Protein AF-A0A3D5K375-F1 (afdb_monomer_lite)

Foldseek 3Di:
DVVVVLLVVLQVLLVQLLVLLVVLVVPLVLQLVLCVVLVHPPSNVCSVVVSVLSNVLSVCSNVPVVVSVVSSVVLVVVLVVSVVVCVVVVHPPDRSSRD

pLDDT: mean 86.26, std 6.53, range [55.34, 94.56]

Structure (mmCIF, N/CA/C/O backbone):
data_AF-A0A3D5K375-F1
#
_entry.id   AF-A0A3D5K375-F1
#
loop_
_atom_site.group_PDB
_atom_site.id
_atom_site.type_symbol
_atom_site.label_atom_id
_atom_site.label_alt_id
_atom_site.label_comp_id
_atom_site.label_asym_id
_atom_site.label_entity_id
_atom_site.label_seq_id
_atom_site.pdbx_PDB_ins_code
_atom_site.Cartn_x
_atom_site.Cartn_y
_atom_site.Cartn_z
_atom_site.occupancy
_atom_site.B_iso_or_equiv
_atom_site.auth_seq_id
_atom_site.auth_comp_id
_atom_site.auth_asym_id
_atom_site.auth_atom_id
_atom_site.pdbx_PDB_model_num
ATOM 1 N N . MET A 1 1 ? 19.609 11.607 -15.095 1.00 55.34 1 MET A N 1
ATOM 2 C CA . MET A 1 1 ? 19.073 12.077 -13.798 1.00 55.34 1 MET A CA 1
ATOM 3 C C . MET A 1 1 ? 17.716 11.457 -13.415 1.00 55.34 1 MET A C 1
ATOM 5 O O . MET A 1 1 ? 17.635 10.983 -12.291 1.00 55.34 1 MET A O 1
ATOM 9 N N . PRO A 1 2 ? 16.669 11.393 -14.274 1.00 67.94 2 PRO A N 1
ATOM 10 C CA . PRO A 1 2 ? 15.335 10.948 -13.830 1.00 67.94 2 PRO A CA 1
ATOM 11 C C . PRO A 1 2 ? 15.218 9.432 -13.608 1.00 67.94 2 PRO A C 1
ATOM 13 O O . PRO A 1 2 ? 14.490 9.002 -12.724 1.00 67.94 2 PRO A O 1
ATOM 16 N N . VAL A 1 3 ? 15.968 8.618 -14.360 1.00 75.69 3 VAL A N 1
ATOM 17 C CA . VAL A 1 3 ? 15.861 7.150 -14.287 1.00 75.69 3 VAL A CA 1
ATOM 18 C C . VAL A 1 3 ? 16.321 6.615 -12.930 1.00 75.69 3 VAL A C 1
ATOM 20 O O . VAL A 1 3 ? 15.608 5.832 -12.323 1.00 75.69 3 VAL A O 1
ATOM 23 N N . PHE A 1 4 ? 17.456 7.090 -12.406 1.00 81.06 4 PHE A N 1
ATOM 24 C CA . PHE A 1 4 ? 17.946 6.661 -11.091 1.00 81.06 4 PHE A CA 1
ATOM 25 C C . PHE A 1 4 ? 16.955 6.974 -9.969 1.00 81.06 4 PHE A C 1
ATOM 27 O O . PHE A 1 4 ? 16.721 6.116 -9.127 1.00 81.06 4 PHE A O 1
ATOM 34 N N . LEU A 1 5 ? 16.355 8.169 -9.985 1.00 84.69 5 LEU A N 1
ATOM 35 C CA . LEU A 1 5 ? 15.398 8.600 -8.966 1.00 84.69 5 LEU A CA 1
ATOM 36 C C . LEU A 1 5 ? 14.101 7.781 -9.032 1.00 84.69 5 LEU A C 1
ATOM 38 O O . LEU A 1 5 ? 13.604 7.331 -8.007 1.00 84.69 5 LEU A O 1
ATOM 42 N N . VAL A 1 6 ? 13.591 7.509 -10.237 1.00 83.75 6 VAL A N 1
ATOM 43 C CA . VAL A 1 6 ? 12.410 6.649 -10.418 1.00 83.75 6 VAL A CA 1
ATOM 44 C C . VAL A 1 6 ? 12.685 5.229 -9.925 1.00 83.75 6 VAL A C 1
ATOM 46 O O . VAL A 1 6 ? 11.867 4.666 -9.197 1.00 83.75 6 VAL A O 1
ATOM 49 N N . THR A 1 7 ? 13.837 4.655 -10.272 1.00 86.25 7 THR A N 1
ATOM 50 C CA . THR A 1 7 ? 14.190 3.293 -9.864 1.00 86.25 7 THR A CA 1
ATOM 51 C C . THR A 1 7 ? 14.348 3.196 -8.349 1.00 86.25 7 THR A C 1
ATOM 53 O O . THR A 1 7 ? 13.754 2.312 -7.736 1.00 86.25 7 THR A O 1
ATOM 56 N N . THR A 1 8 ? 15.075 4.120 -7.712 1.00 89.00 8 THR A N 1
ATOM 57 C CA . THR A 1 8 ? 15.268 4.094 -6.252 1.00 89.00 8 THR A CA 1
ATOM 58 C C . THR A 1 8 ? 13.959 4.281 -5.492 1.00 89.00 8 THR A C 1
ATOM 60 O O . THR A 1 8 ? 13.694 3.520 -4.562 1.00 89.00 8 THR A O 1
ATOM 63 N N . THR A 1 9 ? 13.104 5.226 -5.898 1.00 89.81 9 THR A N 1
ATOM 64 C CA . THR A 1 9 ? 11.787 5.413 -5.268 1.00 89.81 9 THR A CA 1
ATOM 65 C C . THR A 1 9 ? 10.890 4.190 -5.454 1.00 89.81 9 THR A C 1
ATOM 67 O O . THR A 1 9 ? 10.202 3.804 -4.512 1.00 89.81 9 THR A O 1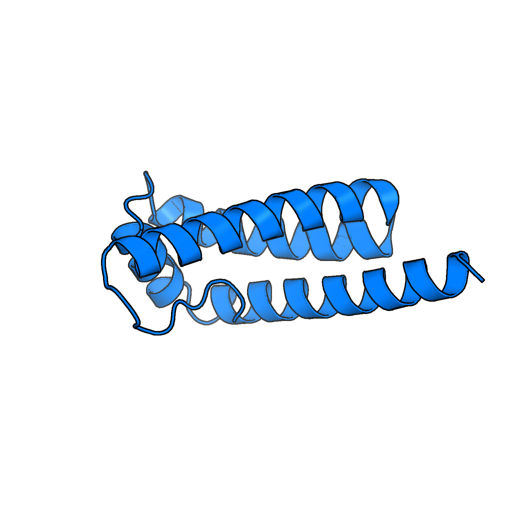
ATOM 70 N N . SER A 1 10 ? 10.928 3.542 -6.621 1.00 88.81 10 SER A N 1
ATOM 71 C CA . SER A 1 10 ? 10.125 2.339 -6.888 1.00 88.81 10 SER A CA 1
ATOM 72 C C . SER A 1 10 ? 10.542 1.169 -6.001 1.00 88.81 10 SER A C 1
ATOM 74 O O . SER A 1 10 ? 9.687 0.540 -5.384 1.00 88.81 10 SER A O 1
ATOM 76 N N . TRP A 1 11 ? 11.849 0.927 -5.860 1.00 90.69 11 TRP A N 1
ATOM 77 C CA . TRP A 1 11 ? 12.374 -0.097 -4.950 1.00 90.69 11 TRP A CA 1
ATOM 78 C C . TRP A 1 11 ? 12.033 0.191 -3.488 1.00 90.69 11 TRP A C 1
ATOM 80 O O . TRP A 1 11 ? 11.653 -0.721 -2.754 1.00 90.69 11 TRP A O 1
ATOM 90 N N . LEU A 1 12 ? 12.125 1.456 -3.069 1.00 92.88 12 LEU A N 1
ATOM 91 C CA . LEU A 1 12 ? 11.779 1.859 -1.709 1.00 92.88 12 LEU A CA 1
ATOM 92 C C . LEU A 1 12 ? 10.288 1.636 -1.426 1.00 92.88 12 LEU A C 1
ATOM 94 O O . LEU A 1 12 ? 9.949 0.988 -0.438 1.00 92.88 12 LEU A O 1
ATOM 98 N N . LEU A 1 13 ? 9.402 2.101 -2.313 1.00 91.19 13 LEU A N 1
ATOM 99 C CA . LEU A 1 13 ? 7.958 1.879 -2.194 1.00 91.19 13 LEU A CA 1
ATOM 100 C C . LEU A 1 13 ? 7.607 0.390 -2.222 1.00 91.19 13 LEU A C 1
ATOM 102 O O . LEU A 1 13 ? 6.802 -0.054 -1.406 1.00 91.19 13 LEU A O 1
ATOM 106 N N . ALA A 1 14 ? 8.232 -0.392 -3.106 1.00 91.44 14 ALA A N 1
ATOM 107 C CA . ALA A 1 14 ? 8.038 -1.837 -3.154 1.00 91.44 14 ALA A CA 1
ATOM 108 C C . ALA A 1 14 ? 8.417 -2.493 -1.817 1.00 91.44 14 ALA A C 1
ATOM 110 O O . ALA A 1 14 ? 7.665 -3.322 -1.309 1.00 91.44 14 ALA A O 1
ATOM 111 N N . GLY A 1 15 ? 9.525 -2.068 -1.199 1.00 91.06 15 GLY A N 1
ATOM 112 C CA . GLY A 1 15 ? 9.923 -2.508 0.138 1.00 91.06 15 GLY A CA 1
ATOM 113 C C . GLY A 1 15 ? 8.883 -2.177 1.214 1.00 91.06 15 GLY A C 1
ATOM 114 O O . GLY A 1 15 ? 8.525 -3.054 1.999 1.00 91.06 15 GLY A O 1
ATOM 115 N N . VAL A 1 16 ? 8.347 -0.951 1.218 1.00 92.50 16 VAL A N 1
ATOM 116 C CA . VAL A 1 16 ? 7.288 -0.539 2.160 1.00 92.50 16 VAL A CA 1
ATOM 117 C C . VAL A 1 16 ? 6.025 -1.383 1.977 1.00 92.50 16 VAL A C 1
ATOM 119 O O . VAL A 1 16 ? 5.510 -1.920 2.956 1.00 92.50 16 VAL A O 1
ATOM 122 N N . PHE A 1 17 ? 5.540 -1.556 0.743 1.00 91.62 17 PHE A N 1
ATOM 123 C CA . PHE A 1 17 ? 4.346 -2.364 0.475 1.00 91.62 17 PHE A CA 1
ATOM 124 C C . PHE A 1 17 ? 4.550 -3.846 0.805 1.00 91.62 17 PHE A C 1
ATOM 126 O O . PHE A 1 17 ? 3.635 -4.480 1.325 1.00 91.62 17 PHE A O 1
ATOM 133 N N . MET A 1 18 ? 5.745 -4.398 0.575 1.00 90.00 18 MET A N 1
ATOM 134 C CA . MET A 1 18 ? 6.073 -5.768 0.985 1.00 90.00 18 MET A CA 1
ATOM 135 C C . MET A 1 18 ? 6.093 -5.927 2.504 1.00 90.00 18 MET A C 1
ATOM 137 O O . MET A 1 18 ? 5.565 -6.913 3.020 1.00 90.00 18 MET A O 1
ATOM 141 N N . ALA A 1 19 ? 6.677 -4.969 3.228 1.00 89.19 19 ALA A N 1
ATOM 142 C CA . ALA A 1 19 ? 6.670 -4.975 4.687 1.00 89.19 19 ALA A CA 1
ATOM 143 C C . ALA A 1 19 ? 5.234 -4.888 5.225 1.00 89.19 19 ALA A C 1
ATOM 145 O O . ALA A 1 19 ? 4.847 -5.718 6.046 1.00 89.19 19 ALA A O 1
ATOM 146 N N . ALA A 1 20 ? 4.431 -3.964 4.691 1.00 88.75 20 ALA A N 1
ATOM 147 C CA . ALA A 1 20 ? 3.024 -3.793 5.039 1.00 88.75 20 ALA A CA 1
ATOM 148 C C . ALA A 1 20 ? 2.193 -5.061 4.764 1.00 88.75 20 ALA A C 1
ATOM 150 O O . ALA A 1 20 ? 1.422 -5.491 5.622 1.00 88.75 20 ALA A O 1
ATOM 151 N N . ALA A 1 21 ? 2.397 -5.712 3.613 1.00 87.94 21 ALA A N 1
ATOM 152 C CA . ALA A 1 21 ? 1.724 -6.966 3.291 1.00 87.94 21 ALA A CA 1
ATOM 153 C C . ALA A 1 21 ? 2.129 -8.076 4.274 1.00 87.94 21 ALA A C 1
ATOM 155 O O . ALA A 1 21 ? 1.281 -8.821 4.769 1.00 87.94 21 ALA A O 1
ATOM 156 N N . ALA A 1 22 ? 3.421 -8.173 4.601 1.00 88.06 22 ALA A N 1
ATOM 157 C CA . ALA A 1 22 ? 3.935 -9.181 5.519 1.00 88.06 22 ALA A CA 1
ATOM 158 C C . ALA A 1 22 ? 3.412 -9.001 6.953 1.00 88.06 22 ALA A C 1
ATOM 160 O O . ALA A 1 22 ? 3.093 -9.999 7.602 1.00 88.06 22 ALA A O 1
ATOM 161 N N . THR A 1 23 ? 3.305 -7.771 7.468 1.00 86.88 23 THR A N 1
ATOM 162 C CA . THR A 1 23 ? 2.736 -7.544 8.809 1.00 86.88 23 THR A CA 1
ATOM 163 C C . THR A 1 23 ? 1.250 -7.883 8.846 1.00 86.88 23 THR A C 1
ATOM 165 O O . THR A 1 23 ? 0.823 -8.615 9.739 1.00 86.88 23 THR A O 1
ATOM 168 N N . LYS A 1 24 ? 0.474 -7.486 7.829 1.00 82.44 24 LYS A N 1
ATOM 169 C CA . LYS A 1 24 ? -0.963 -7.803 7.756 1.00 82.44 24 LYS A CA 1
ATOM 170 C C . LYS A 1 24 ? -1.250 -9.293 7.554 1.00 82.44 24 LYS A C 1
ATOM 172 O O . LYS A 1 24 ? -2.272 -9.787 8.027 1.00 82.44 24 LYS A O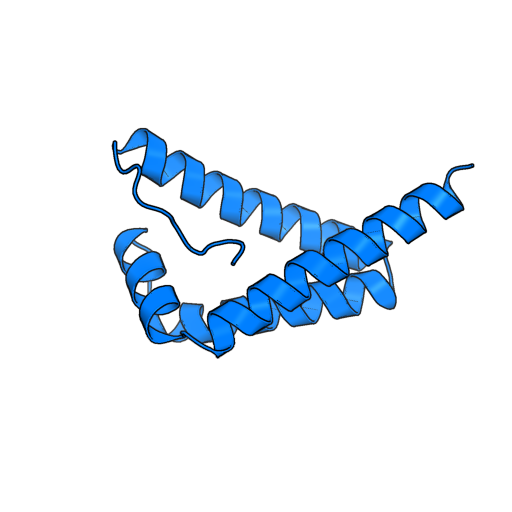 1
ATOM 177 N N . LEU A 1 25 ? -0.353 -10.027 6.889 1.00 83.75 25 LEU A N 1
ATOM 178 C CA . LEU A 1 25 ? -0.429 -11.490 6.791 1.00 83.75 25 LEU A CA 1
ATOM 179 C C . LEU A 1 25 ? -0.100 -12.186 8.119 1.00 83.75 25 LEU A C 1
ATOM 181 O O . LEU A 1 25 ? -0.665 -13.243 8.395 1.00 83.75 25 LEU A O 1
ATOM 185 N N . ARG A 1 26 ? 0.786 -11.606 8.940 1.00 85.81 26 ARG A N 1
ATOM 186 C CA . ARG A 1 26 ? 1.107 -12.122 10.282 1.00 85.81 26 ARG A CA 1
ATOM 187 C C . ARG A 1 26 ? 0.004 -11.828 11.296 1.00 85.81 26 ARG A C 1
ATOM 189 O O . ARG A 1 26 ? -0.280 -12.694 12.118 1.00 85.81 26 ARG A O 1
ATOM 196 N N . ASP A 1 27 ? -0.637 -10.660 11.212 1.00 83.62 27 ASP A N 1
ATOM 197 C CA . ASP A 1 27 ? -1.779 -10.293 12.057 1.00 83.62 27 ASP A CA 1
ATOM 198 C C . ASP A 1 27 ? -3.047 -9.930 11.248 1.00 83.62 27 ASP A C 1
ATOM 200 O O . ASP A 1 27 ? -3.474 -8.767 11.157 1.00 83.62 27 ASP A O 1
ATOM 204 N N . PRO A 1 28 ? -3.720 -10.942 10.668 1.00 81.06 28 PRO A N 1
ATOM 205 C CA . PRO A 1 28 ? -4.970 -10.734 9.946 1.00 81.06 28 PRO A CA 1
ATOM 206 C C . PRO A 1 28 ? -6.130 -10.353 10.881 1.00 81.06 28 PRO A C 1
ATOM 208 O O . PRO A 1 28 ? -7.115 -9.761 10.429 1.00 81.06 28 PRO A O 1
ATOM 211 N N . LEU A 1 29 ? -6.045 -10.683 12.178 1.00 81.38 29 LEU A N 1
ATOM 212 C CA . LEU A 1 29 ? -7.071 -10.338 13.164 1.00 81.38 29 LEU A CA 1
ATOM 213 C C . LEU A 1 29 ? -7.005 -8.857 13.537 1.00 81.38 29 LEU A C 1
ATOM 215 O O . LEU A 1 29 ? -8.054 -8.208 13.541 1.00 81.38 29 LEU A O 1
ATOM 219 N N . GLY A 1 30 ? -5.808 -8.321 13.786 1.00 82.19 30 GLY A N 1
ATOM 220 C CA . GLY A 1 30 ? -5.573 -6.890 13.972 1.00 82.19 30 GLY A CA 1
ATOM 221 C C . GLY A 1 30 ? -6.032 -6.103 12.754 1.00 82.19 30 GLY A C 1
ATOM 222 O O . GLY A 1 30 ? -6.901 -5.245 12.879 1.00 82.19 30 GLY A O 1
ATOM 223 N N . THR A 1 31 ? -5.597 -6.506 11.554 1.00 81.44 31 THR A N 1
ATOM 224 C CA . THR A 1 31 ? -6.031 -5.883 10.289 1.00 81.44 31 THR A CA 1
ATOM 225 C C . THR A 1 31 ? -7.557 -5.838 10.173 1.00 81.44 31 THR A C 1
ATOM 227 O O . THR A 1 31 ? -8.142 -4.801 9.864 1.00 81.44 31 THR A O 1
ATOM 230 N N . ARG A 1 32 ? -8.242 -6.947 10.473 1.00 83.62 32 ARG A N 1
ATOM 231 C CA . ARG A 1 32 ? -9.708 -7.013 10.438 1.00 83.62 32 ARG A CA 1
ATOM 232 C C . ARG A 1 32 ? -10.373 -6.092 11.465 1.00 83.62 32 ARG A C 1
ATOM 234 O O . ARG A 1 32 ? -11.407 -5.509 11.136 1.00 83.62 32 ARG A O 1
ATOM 241 N N . ARG A 1 33 ? -9.847 -5.998 12.691 1.00 83.69 33 ARG A N 1
ATOM 242 C CA . ARG A 1 33 ? -10.376 -5.090 13.724 1.00 83.69 33 ARG A CA 1
ATOM 243 C C . ARG A 1 33 ? -10.248 -3.647 13.266 1.00 83.69 33 ARG A C 1
ATOM 245 O O . ARG A 1 33 ? -11.266 -2.970 13.182 1.00 83.69 33 ARG A O 1
ATOM 252 N N . THR A 1 34 ? -9.057 -3.244 12.828 1.00 84.06 34 THR A N 1
ATOM 253 C CA . THR A 1 34 ? -8.797 -1.887 12.337 1.00 84.06 34 THR A CA 1
ATOM 254 C C . THR A 1 34 ? -9.736 -1.527 11.184 1.00 84.06 34 THR A C 1
ATOM 256 O O . THR A 1 34 ? -10.359 -0.471 11.212 1.00 84.06 34 THR A O 1
ATOM 259 N N . LEU A 1 35 ? -9.918 -2.424 10.205 1.00 84.69 35 LEU A N 1
ATOM 260 C CA . LEU A 1 35 ? -10.859 -2.235 9.088 1.00 84.69 35 LEU A CA 1
ATOM 261 C C . LEU A 1 35 ? -12.321 -2.111 9.541 1.00 84.69 35 LEU A C 1
ATOM 263 O O . LEU A 1 35 ? -13.070 -1.322 8.970 1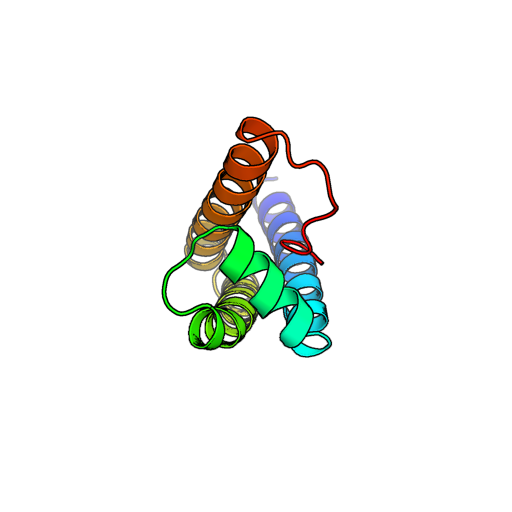.00 84.69 35 LEU A O 1
ATOM 267 N N . GLY A 1 36 ? -12.733 -2.883 10.549 1.00 83.75 36 GLY A N 1
ATOM 268 C CA . GLY A 1 36 ? -14.079 -2.792 11.118 1.00 83.75 36 GLY A CA 1
ATOM 269 C C . GLY A 1 36 ? -14.309 -1.472 11.851 1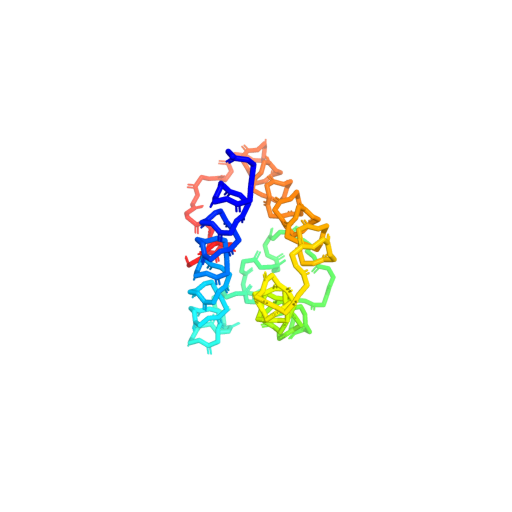.00 83.75 36 GLY A C 1
ATOM 270 O O . GLY A 1 36 ? -15.350 -0.847 11.688 1.00 83.75 36 GLY A O 1
ATOM 271 N N . GLU A 1 37 ? -13.313 -1.017 12.598 1.00 83.88 37 GLU A N 1
ATOM 272 C CA . GLU A 1 37 ? -13.348 0.262 13.298 1.00 83.88 37 GLU A CA 1
ATOM 273 C C . GLU A 1 37 ? -13.268 1.477 12.346 1.00 83.88 37 GLU A C 1
ATOM 275 O O . GLU A 1 37 ? -13.785 2.541 12.670 1.00 83.88 37 GLU A O 1
ATOM 280 N N . PHE A 1 38 ? -12.683 1.329 11.149 1.00 81.19 38 PHE A N 1
ATOM 281 C CA . PHE A 1 38 ? -12.799 2.318 10.063 1.00 81.19 38 PHE A CA 1
ATOM 282 C C . PHE A 1 38 ? -14.207 2.363 9.432 1.00 81.19 38 PHE A C 1
ATOM 284 O O . PHE A 1 38 ? -14.452 3.180 8.547 1.00 81.19 38 PHE A O 1
ATOM 291 N N . GLY A 1 39 ? -15.128 1.479 9.834 1.00 83.50 39 GLY A N 1
ATOM 292 C CA . GLY A 1 39 ? -16.482 1.408 9.283 1.00 83.50 39 GLY A CA 1
ATOM 293 C C . GLY A 1 39 ? -16.559 0.789 7.884 1.00 83.50 39 GLY A C 1
ATOM 294 O O . GLY A 1 39 ? -17.568 0.945 7.198 1.00 83.50 39 GLY A O 1
ATOM 295 N N . LEU A 1 40 ? -15.512 0.086 7.433 1.00 84.31 40 LEU A N 1
ATOM 296 C CA . LEU A 1 40 ? -15.489 -0.487 6.089 1.00 84.31 40 LEU A CA 1
ATOM 297 C C . LEU A 1 40 ? -16.401 -1.722 5.975 1.00 84.31 40 LEU A C 1
ATOM 299 O O . LEU A 1 40 ? -16.416 -2.587 6.860 1.00 84.31 40 LEU A O 1
ATOM 303 N N . PRO A 1 41 ? -17.131 -1.872 4.855 1.00 83.12 41 PRO A N 1
ATOM 304 C CA . PRO A 1 41 ? -18.014 -3.010 4.653 1.00 83.12 41 PRO A CA 1
ATOM 305 C C . PRO A 1 41 ? -17.204 -4.299 4.467 1.00 83.12 41 PRO A C 1
ATOM 307 O O . PRO A 1 41 ? -16.271 -4.358 3.674 1.00 83.12 41 PRO A O 1
ATOM 310 N N . ARG A 1 42 ? -17.615 -5.384 5.135 1.00 85.88 42 ARG A N 1
ATOM 311 C CA . ARG A 1 42 ? -16.998 -6.727 5.023 1.00 85.88 42 ARG A CA 1
ATOM 312 C C . ARG A 1 42 ? -15.503 -6.764 5.420 1.00 85.88 42 ARG A C 1
ATOM 314 O O . ARG A 1 42 ? -14.673 -7.252 4.647 1.00 85.88 42 ARG A O 1
ATOM 321 N N . PRO A 1 43 ? -15.143 -6.394 6.664 1.00 85.31 43 PRO A N 1
ATOM 322 C CA . PRO A 1 43 ? -13.746 -6.324 7.115 1.00 85.31 43 PRO A CA 1
ATOM 323 C C . PRO A 1 43 ? -12.992 -7.663 7.025 1.00 85.31 43 PRO A C 1
ATOM 325 O O . PRO A 1 43 ? -11.776 -7.673 6.893 1.00 85.31 43 PRO A O 1
ATOM 328 N N . ARG A 1 44 ? -13.704 -8.803 7.040 1.00 83.88 44 ARG A N 1
ATOM 329 C CA . ARG A 1 44 ? -13.125 -10.148 6.832 1.00 83.88 44 ARG A CA 1
ATOM 330 C C . ARG A 1 44 ? -12.554 -10.359 5.429 1.00 83.88 44 ARG A C 1
ATOM 332 O O . ARG A 1 44 ? -11.581 -11.087 5.272 1.00 83.88 44 ARG A O 1
ATOM 339 N N . LEU A 1 45 ? -13.218 -9.810 4.413 1.00 85.56 45 LEU A N 1
ATOM 340 C CA . LEU A 1 45 ? -12.773 -9.937 3.029 1.00 85.56 45 LEU A CA 1
ATOM 341 C C . LEU A 1 45 ? -11.633 -8.951 2.778 1.00 85.56 45 LEU A C 1
ATOM 343 O O . LEU A 1 45 ? -10.577 -9.341 2.288 1.00 85.56 45 LEU A O 1
ATOM 347 N N . LEU A 1 46 ? -11.821 -7.700 3.207 1.00 85.44 46 LEU A N 1
ATOM 348 C CA . LEU A 1 46 ? -10.812 -6.647 3.096 1.00 85.44 46 LEU A CA 1
ATOM 349 C C . LEU A 1 46 ? -9.504 -7.014 3.805 1.00 85.44 46 LEU A C 1
ATOM 351 O O . LEU A 1 46 ? -8.444 -6.754 3.253 1.00 85.44 46 LEU A O 1
ATOM 355 N N . SER A 1 47 ? -9.546 -7.703 4.952 1.00 85.75 47 SER A N 1
ATOM 356 C CA . SER A 1 47 ? -8.325 -8.136 5.649 1.00 85.75 47 SER A CA 1
ATOM 357 C C . SER A 1 47 ? -7.479 -9.145 4.860 1.00 85.75 47 SER A C 1
ATOM 359 O O . SER A 1 47 ? -6.323 -9.350 5.205 1.00 85.75 47 SER A O 1
ATOM 361 N N . ARG A 1 48 ? -8.034 -9.792 3.824 1.00 85.81 48 ARG A N 1
ATOM 362 C CA . ARG A 1 48 ? -7.291 -10.676 2.904 1.00 85.81 48 ARG A CA 1
ATOM 363 C C . ARG A 1 48 ? -6.968 -10.005 1.577 1.00 85.81 48 ARG A C 1
ATOM 365 O O . ARG A 1 48 ? -5.876 -10.192 1.054 1.00 85.81 48 ARG A O 1
ATOM 372 N N . VAL A 1 49 ? -7.912 -9.234 1.040 1.00 88.25 49 VAL A N 1
ATOM 373 C CA . VAL A 1 49 ? -7.730 -8.521 -0.230 1.00 88.25 49 VAL A CA 1
ATOM 374 C C . VAL A 1 49 ? -6.655 -7.449 -0.090 1.00 88.25 49 VAL A C 1
ATOM 376 O O . VAL A 1 49 ? -5.829 -7.310 -0.983 1.00 88.25 49 VAL A O 1
ATOM 379 N N . LEU A 1 50 ? -6.611 -6.742 1.040 1.00 88.81 50 LEU A N 1
ATOM 380 C CA . LEU A 1 50 ? -5.685 -5.634 1.233 1.00 88.81 50 LEU A CA 1
ATOM 381 C C . LEU A 1 50 ? -4.202 -6.064 1.182 1.00 88.81 50 LEU A C 1
ATOM 383 O O . LEU A 1 50 ? -3.486 -5.530 0.333 1.00 88.81 50 LEU A O 1
ATOM 387 N N . PRO A 1 51 ? -3.739 -7.073 1.954 1.00 88.50 51 PRO A N 1
ATOM 388 C CA . PRO A 1 51 ? -2.370 -7.580 1.816 1.00 88.50 51 PRO A CA 1
ATOM 389 C C . PRO A 1 51 ? -2.049 -8.064 0.395 1.00 88.50 51 PRO A C 1
ATOM 391 O O . PRO A 1 51 ? -0.938 -7.868 -0.093 1.00 88.50 51 PRO A O 1
ATOM 394 N N . ALA A 1 52 ? -3.022 -8.673 -0.294 1.00 91.38 52 ALA A N 1
ATOM 395 C CA . ALA A 1 52 ? -2.839 -9.117 -1.672 1.00 91.38 52 ALA A CA 1
ATOM 396 C C . ALA A 1 52 ? -2.649 -7.932 -2.634 1.00 91.38 52 ALA A C 1
ATOM 398 O O . ALA A 1 52 ? -1.777 -7.983 -3.498 1.00 91.38 52 ALA A O 1
ATOM 399 N N . THR A 1 53 ? -3.413 -6.846 -2.467 1.00 91.56 53 THR A N 1
ATOM 400 C CA . THR A 1 53 ? -3.257 -5.626 -3.278 1.00 91.56 53 THR A CA 1
ATOM 401 C C . THR A 1 53 ? -1.944 -4.895 -3.003 1.00 91.56 53 THR A C 1
ATOM 403 O O . THR A 1 53 ? -1.341 -4.363 -3.934 1.00 91.56 53 THR A O 1
ATOM 406 N N . GLU A 1 54 ? -1.460 -4.909 -1.760 1.00 91.81 54 GLU A N 1
ATOM 407 C CA . GLU A 1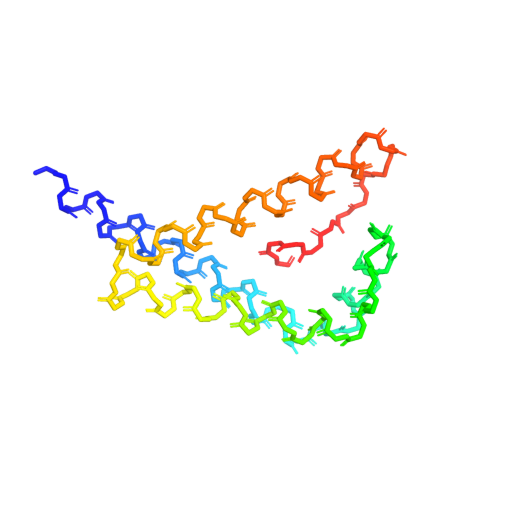 54 ? -0.154 -4.349 -1.394 1.00 91.81 54 GLU A CA 1
ATOM 408 C C . GLU A 1 54 ? 0.983 -5.143 -2.048 1.00 91.81 54 GLU A C 1
ATOM 410 O O . GLU A 1 54 ? 1.820 -4.564 -2.739 1.00 91.81 54 GLU A O 1
ATOM 415 N N . ALA A 1 55 ? 0.965 -6.475 -1.923 1.00 91.44 55 ALA A N 1
ATOM 416 C CA . ALA A 1 55 ? 1.957 -7.349 -2.549 1.00 91.44 55 ALA A CA 1
ATOM 417 C C . ALA A 1 55 ? 1.936 -7.254 -4.085 1.00 91.44 55 ALA A C 1
ATOM 419 O O . ALA A 1 55 ? 2.989 -7.178 -4.718 1.00 91.44 55 ALA A O 1
ATOM 420 N N . ALA A 1 56 ? 0.746 -7.203 -4.694 1.00 93.56 56 ALA A N 1
ATOM 421 C CA . ALA A 1 56 ? 0.602 -7.024 -6.138 1.00 93.56 56 ALA A CA 1
ATOM 422 C C . ALA A 1 56 ? 1.160 -5.671 -6.605 1.00 93.56 56 ALA A C 1
ATOM 424 O O . ALA A 1 56 ? 1.829 -5.604 -7.634 1.00 93.56 56 ALA A O 1
ATOM 425 N N . THR A 1 57 ? 0.938 -4.604 -5.833 1.00 92.25 57 THR A N 1
ATOM 426 C CA . THR A 1 57 ? 1.477 -3.271 -6.137 1.00 92.25 57 THR A CA 1
ATOM 427 C C . THR A 1 57 ? 2.998 -3.241 -6.016 1.00 92.25 57 THR A C 1
ATOM 429 O O . THR A 1 57 ? 3.663 -2.671 -6.879 1.00 92.25 57 THR A O 1
ATOM 432 N N . ALA A 1 58 ? 3.566 -3.898 -4.999 1.00 92.00 58 ALA A N 1
ATOM 433 C CA . ALA A 1 58 ? 5.014 -4.042 -4.868 1.00 92.00 58 ALA A CA 1
ATOM 434 C C . ALA A 1 58 ? 5.628 -4.783 -6.064 1.00 92.00 58 ALA A C 1
ATOM 436 O O . ALA A 1 58 ? 6.639 -4.344 -6.607 1.00 92.00 58 ALA A O 1
ATOM 437 N N . LEU A 1 59 ? 4.991 -5.869 -6.512 1.00 93.06 59 LEU A N 1
ATOM 438 C CA . LEU A 1 59 ? 5.428 -6.613 -7.691 1.00 93.06 59 LEU A CA 1
ATOM 439 C C . LEU A 1 59 ? 5.345 -5.754 -8.964 1.00 93.06 59 LEU A C 1
ATOM 441 O O . LEU A 1 59 ? 6.293 -5.718 -9.747 1.00 93.06 59 LEU A O 1
ATOM 445 N N . LEU A 1 60 ? 4.245 -5.015 -9.145 1.00 90.50 60 LEU A N 1
ATOM 446 C CA . LEU A 1 60 ? 4.069 -4.092 -10.268 1.00 90.50 60 LEU A CA 1
ATOM 447 C C . LEU A 1 60 ? 5.121 -2.981 -10.271 1.00 90.50 60 LEU A C 1
ATOM 449 O O . LEU A 1 60 ? 5.651 -2.684 -11.329 1.00 90.50 60 LEU A O 1
ATOM 453 N N . LEU A 1 61 ? 5.477 -2.406 -9.119 1.00 89.88 61 LEU A N 1
ATOM 454 C CA . LEU A 1 61 ? 6.528 -1.382 -9.025 1.00 89.88 61 LEU A CA 1
ATOM 455 C C . LEU A 1 61 ? 7.895 -1.877 -9.517 1.00 89.88 61 LEU A C 1
ATOM 457 O O . LEU A 1 61 ? 8.685 -1.074 -10.008 1.00 89.88 61 LEU A O 1
ATOM 461 N N . VAL A 1 62 ? 8.173 -3.177 -9.388 1.00 90.50 62 VAL A N 1
ATOM 462 C CA . VAL A 1 62 ? 9.428 -3.788 -9.849 1.00 90.50 62 VAL A CA 1
ATOM 463 C C . VAL A 1 62 ? 9.371 -4.142 -11.339 1.00 90.50 62 VAL A C 1
ATOM 465 O O . VAL A 1 62 ? 10.365 -3.957 -12.037 1.00 90.50 62 VAL A O 1
ATOM 468 N N . ILE A 1 63 ? 8.229 -4.637 -11.833 1.00 91.38 63 ILE A N 1
ATOM 469 C CA . ILE A 1 63 ? 8.066 -5.067 -13.235 1.00 91.38 63 ILE A CA 1
ATOM 470 C C . ILE A 1 63 ? 7.803 -3.876 -14.167 1.00 91.38 63 ILE A C 1
ATOM 472 O O . ILE A 1 63 ? 8.459 -3.737 -15.197 1.00 91.38 63 ILE A O 1
ATOM 476 N N . ASP A 1 64 ? 6.839 -3.028 -13.812 1.00 90.38 64 ASP A N 1
ATOM 477 C CA . ASP A 1 64 ? 6.437 -1.839 -14.562 1.00 90.38 64 ASP A CA 1
ATOM 478 C C . ASP A 1 64 ? 6.149 -0.669 -13.598 1.00 90.38 64 ASP A C 1
ATOM 480 O O . ASP A 1 64 ? 5.012 -0.478 -13.141 1.00 90.38 64 ASP A O 1
ATOM 484 N N . PRO A 1 65 ? 7.164 0.170 -13.316 1.00 87.88 65 PRO A N 1
ATOM 485 C CA . PRO A 1 65 ? 7.035 1.317 -12.424 1.00 87.88 65 PRO A CA 1
ATOM 486 C C . PRO A 1 65 ? 5.942 2.315 -12.822 1.00 87.88 65 PRO A C 1
ATOM 488 O O . PRO A 1 65 ? 5.471 3.061 -11.964 1.00 87.88 65 PRO A O 1
ATOM 491 N N . ARG A 1 66 ? 5.520 2.369 -14.098 1.00 88.38 66 ARG A N 1
ATOM 492 C CA . ARG A 1 66 ? 4.458 3.298 -14.524 1.00 88.38 66 ARG A CA 1
ATOM 493 C C . ARG A 1 66 ? 3.108 2.858 -13.980 1.00 88.38 66 ARG A C 1
ATOM 495 O O . ARG A 1 66 ? 2.412 3.665 -13.367 1.00 88.38 66 ARG A O 1
ATOM 502 N N . VAL A 1 67 ? 2.765 1.587 -14.172 1.00 91.06 67 VAL A N 1
ATOM 503 C CA . VAL A 1 67 ? 1.510 1.016 -13.665 1.00 91.06 67 VAL A CA 1
ATOM 504 C C . VAL A 1 67 ? 1.587 0.847 -12.148 1.00 91.06 67 VAL A C 1
ATOM 506 O O . VAL A 1 67 ? 0.688 1.281 -11.428 1.00 91.06 67 VAL A O 1
ATOM 509 N N . GLY A 1 68 ? 2.703 0.309 -11.644 1.00 89.31 68 GLY A N 1
ATOM 510 C CA . GLY A 1 68 ? 2.946 0.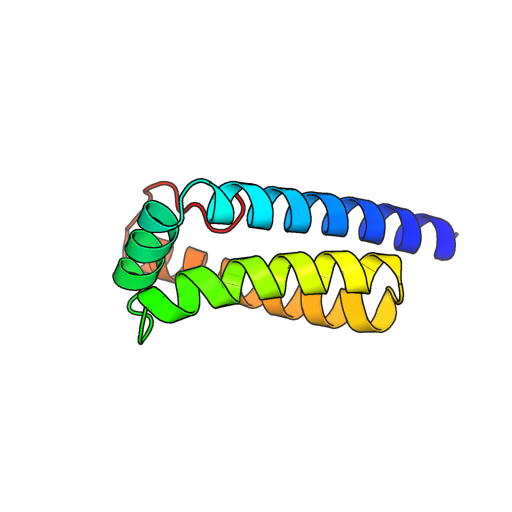151 -10.210 1.00 89.31 68 GLY A CA 1
ATOM 511 C C . GLY A 1 68 ? 2.894 1.473 -9.450 1.00 89.31 68 GLY A C 1
ATOM 512 O O . GLY A 1 68 ? 2.312 1.531 -8.370 1.00 89.31 68 GLY A O 1
ATOM 513 N N . GLY A 1 69 ? 3.412 2.557 -10.033 1.00 89.56 69 GLY A N 1
ATOM 514 C CA . GLY A 1 69 ? 3.337 3.899 -9.460 1.00 89.56 69 GLY A CA 1
ATOM 515 C C . GLY A 1 69 ? 1.902 4.413 -9.320 1.00 89.56 69 GLY A C 1
ATOM 516 O O . GLY A 1 69 ? 1.550 4.958 -8.276 1.00 89.56 69 GLY A O 1
ATOM 517 N N . GLN A 1 70 ? 1.044 4.197 -10.322 1.00 93.00 70 GLN A N 1
ATOM 518 C CA . GLN A 1 70 ? -0.373 4.576 -10.239 1.00 93.00 70 GLN A CA 1
ATOM 519 C C . GLN A 1 70 ? -1.107 3.790 -9.143 1.00 93.00 70 GLN A C 1
ATOM 521 O O . GLN A 1 70 ? -1.825 4.384 -8.336 1.00 93.00 70 GLN A O 1
ATOM 526 N N . CYS A 1 71 ? -0.880 2.475 -9.065 1.00 92.50 71 CYS A N 1
ATOM 527 C CA . CYS A 1 71 ? -1.429 1.630 -8.002 1.00 92.50 71 CYS A CA 1
ATOM 528 C C . CYS A 1 71 ? -0.923 2.051 -6.613 1.00 92.50 71 CYS A C 1
ATOM 530 O O . CYS A 1 71 ? -1.710 2.151 -5.673 1.00 92.50 71 CYS A O 1
ATOM 532 N N . ALA A 1 72 ? 0.371 2.361 -6.497 1.00 92.75 72 ALA A N 1
ATOM 533 C CA . ALA A 1 72 ? 0.990 2.829 -5.263 1.00 92.75 72 ALA A CA 1
ATOM 534 C C . ALA A 1 72 ? 0.361 4.134 -4.777 1.00 92.75 72 ALA A C 1
ATOM 536 O O . ALA A 1 72 ? -0.020 4.230 -3.613 1.00 92.75 72 ALA A O 1
ATOM 537 N N . VAL A 1 73 ? 0.195 5.118 -5.664 1.00 94.25 73 VAL A N 1
ATOM 538 C CA . VAL A 1 73 ? -0.461 6.389 -5.327 1.00 94.25 73 VAL A CA 1
ATOM 539 C C . VAL A 1 73 ? -1.905 6.155 -4.889 1.00 94.25 73 VAL A C 1
ATOM 541 O O . VAL A 1 73 ? -2.314 6.692 -3.863 1.00 94.25 73 VAL A O 1
ATOM 544 N N . ALA A 1 74 ? -2.665 5.324 -5.607 1.00 93.75 74 ALA A N 1
ATOM 545 C CA . ALA A 1 74 ? -4.045 5.014 -5.239 1.00 93.75 74 ALA A CA 1
ATOM 546 C C . ALA A 1 74 ? -4.144 4.384 -3.836 1.00 93.75 74 ALA A C 1
ATOM 548 O O . ALA A 1 74 ? -4.967 4.815 -3.026 1.00 93.75 74 ALA A O 1
ATOM 549 N N . LEU A 1 75 ? -3.272 3.420 -3.518 1.00 90.88 75 LEU A N 1
ATOM 550 C CA . LEU A 1 75 ? -3.211 2.810 -2.187 1.00 90.88 75 LEU A CA 1
ATOM 551 C C . LEU A 1 75 ? -2.785 3.811 -1.108 1.00 90.88 75 LEU A C 1
ATOM 553 O O . LEU A 1 75 ? -3.407 3.866 -0.050 1.00 90.88 75 LEU A O 1
ATOM 557 N N . LEU A 1 76 ? -1.767 4.633 -1.373 1.00 91.88 76 LEU A N 1
ATOM 558 C CA . LEU A 1 76 ? -1.304 5.658 -0.434 1.00 91.88 76 LEU A CA 1
ATOM 559 C C . LEU A 1 76 ? -2.405 6.670 -0.118 1.00 91.88 76 LEU A C 1
ATOM 561 O O . LEU A 1 76 ? -2.610 7.003 1.049 1.00 91.88 76 LEU A O 1
ATOM 565 N N . VAL A 1 77 ? -3.148 7.126 -1.127 1.00 94.56 77 VAL A N 1
ATOM 566 C CA . VAL A 1 77 ? -4.299 8.018 -0.938 1.00 94.56 77 VAL A CA 1
ATOM 567 C C . VAL A 1 77 ? -5.387 7.325 -0.118 1.00 94.56 77 VAL A C 1
ATOM 569 O O . VAL A 1 77 ? -5.908 7.920 0.826 1.00 94.56 77 VAL A O 1
ATOM 572 N N . ALA A 1 78 ? -5.699 6.059 -0.408 1.00 90.31 78 ALA A N 1
ATOM 573 C CA . ALA A 1 78 ? -6.679 5.294 0.362 1.00 90.31 78 ALA A CA 1
ATOM 574 C C . ALA A 1 78 ? -6.270 5.151 1.841 1.00 90.31 78 ALA A C 1
ATOM 576 O O . ALA A 1 78 ? -7.065 5.428 2.734 1.00 90.31 78 ALA A O 1
ATOM 577 N N . PHE A 1 79 ? -5.017 4.799 2.135 1.00 89.25 79 PHE A N 1
ATOM 578 C CA . PHE A 1 79 ? -4.546 4.716 3.521 1.00 89.25 79 PHE A CA 1
ATOM 579 C C . PHE A 1 79 ? -4.531 6.065 4.218 1.00 89.25 79 PHE A C 1
ATOM 581 O O . PHE A 1 79 ? -4.997 6.176 5.349 1.00 89.25 79 PHE A O 1
ATOM 588 N N . THR A 1 80 ? -4.055 7.102 3.537 1.00 91.62 80 THR A N 1
ATOM 589 C CA . THR A 1 80 ? -3.983 8.449 4.107 1.00 91.62 80 THR A CA 1
ATOM 590 C C . THR A 1 80 ? -5.375 8.991 4.422 1.00 91.62 80 THR A C 1
ATOM 592 O O . THR A 1 80 ? -5.573 9.573 5.483 1.00 91.62 80 THR A O 1
ATOM 595 N N . THR A 1 81 ? -6.363 8.754 3.554 1.00 90.12 81 THR A N 1
ATOM 596 C CA . THR A 1 81 ? -7.756 9.164 3.799 1.00 90.12 81 THR A CA 1
ATOM 597 C C . THR A 1 81 ? -8.387 8.409 4.966 1.00 90.12 81 THR A C 1
ATOM 599 O O . THR A 1 81 ? -9.047 9.035 5.794 1.00 90.12 81 THR A O 1
ATOM 602 N N . LEU A 1 82 ? -8.130 7.103 5.107 1.00 87.56 82 LEU A N 1
ATOM 603 C CA . LEU A 1 82 ? -8.571 6.332 6.275 1.00 87.56 82 LEU A CA 1
ATOM 604 C C . LEU A 1 82 ? -7.951 6.866 7.576 1.00 87.56 82 LEU A C 1
ATOM 606 O O . LEU A 1 82 ? -8.670 7.100 8.550 1.00 87.56 82 LEU A O 1
ATOM 610 N N . ILE A 1 83 ? -6.636 7.112 7.585 1.00 88.88 83 ILE A N 1
ATOM 611 C CA . ILE A 1 83 ? -5.915 7.687 8.732 1.00 88.88 83 ILE A CA 1
ATOM 612 C C . ILE A 1 83 ? -6.479 9.067 9.083 1.00 88.88 83 ILE A C 1
ATOM 614 O O . ILE A 1 83 ? -6.833 9.318 10.234 1.00 88.88 83 ILE A O 1
ATOM 618 N N . ALA A 1 84 ? -6.616 9.950 8.092 1.00 89.94 84 ALA A N 1
ATOM 619 C CA . ALA A 1 84 ? -7.152 11.293 8.282 1.00 89.94 84 ALA A CA 1
ATOM 620 C C . ALA A 1 84 ? -8.589 11.264 8.824 1.00 89.94 84 ALA A C 1
ATOM 622 O O . ALA A 1 84 ? -8.909 12.026 9.734 1.00 89.94 84 ALA A O 1
ATOM 623 N N . GLY A 1 85 ? -9.431 10.348 8.335 1.00 88.38 85 GLY A N 1
ATOM 624 C CA . GLY A 1 85 ? -10.786 10.140 8.848 1.00 88.38 85 GLY A CA 1
ATOM 625 C C . GLY A 1 85 ? -10.803 9.753 10.328 1.00 88.38 85 GLY A C 1
ATOM 626 O O . GLY A 1 85 ? -11.560 10.327 11.107 1.00 88.38 85 GLY A O 1
ATOM 627 N N . ARG A 1 86 ? -9.917 8.844 10.759 1.00 85.94 86 ARG A N 1
ATOM 628 C CA . ARG A 1 86 ? -9.790 8.484 12.185 1.00 85.94 86 ARG A CA 1
ATOM 629 C C . ARG A 1 86 ? -9.345 9.652 13.038 1.00 85.94 86 ARG A C 1
ATOM 631 O O . ARG A 1 86 ? -9.975 9.918 14.060 1.00 85.94 86 ARG A O 1
ATOM 638 N N . LEU A 1 87 ? -8.313 10.363 12.595 1.00 88.31 87 LEU A N 1
ATOM 639 C CA . LEU A 1 87 ? -7.802 11.532 13.304 1.00 88.31 87 LEU A CA 1
ATOM 640 C C . LEU A 1 87 ? -8.884 12.612 13.436 1.00 88.31 87 LEU A C 1
ATOM 642 O O . LEU A 1 87 ? -9.028 13.195 14.508 1.00 88.31 87 LEU A O 1
ATOM 646 N N . ALA A 1 88 ? -9.697 12.820 12.394 1.00 88.81 88 ALA A N 1
ATOM 647 C CA . ALA A 1 88 ? -10.831 13.742 12.424 1.00 88.81 88 ALA A CA 1
ATOM 648 C C . ALA A 1 88 ? -11.920 13.319 13.429 1.00 88.81 88 ALA A C 1
ATOM 650 O O . ALA A 1 88 ? -12.559 14.172 14.034 1.00 88.81 88 ALA A O 1
ATOM 651 N N . THR A 1 89 ? -12.096 12.013 13.659 1.00 86.56 89 THR A N 1
ATOM 652 C CA . THR A 1 89 ? -13.011 11.474 14.687 1.00 86.56 89 THR A CA 1
ATOM 653 C C . THR A 1 89 ? -12.410 11.447 16.101 1.00 86.56 89 THR A C 1
ATOM 655 O O . THR A 1 89 ? -13.045 10.939 17.020 1.00 86.56 89 THR A O 1
ATOM 658 N N . GLY A 1 90 ? -11.191 11.966 16.293 1.00 85.06 90 GLY A N 1
ATOM 659 C CA . GLY A 1 90 ? -10.520 12.042 17.595 1.00 85.06 90 GLY A CA 1
ATOM 660 C C . GLY A 1 90 ? -9.756 10.781 18.017 1.00 85.06 90 GLY A C 1
ATOM 661 O O . GLY A 1 90 ? -9.103 10.798 19.058 1.00 85.06 90 GLY A O 1
ATOM 662 N N . HIS A 1 91 ? -9.773 9.716 17.211 1.00 84.50 91 HIS A N 1
ATOM 663 C CA . HIS A 1 91 ? -9.011 8.495 17.480 1.00 84.50 91 HIS A CA 1
ATOM 664 C C . HIS A 1 91 ? -7.538 8.704 17.108 1.00 84.50 91 HIS A C 1
ATOM 666 O O . HIS A 1 91 ? -7.228 9.048 15.966 1.00 84.50 91 HIS A O 1
ATOM 672 N N . ARG A 1 92 ? -6.629 8.494 18.068 1.00 79.44 92 ARG A N 1
ATOM 673 C CA . ARG A 1 92 ? -5.169 8.640 17.885 1.00 79.44 92 ARG A CA 1
ATOM 674 C C . ARG A 1 92 ? -4.392 7.346 18.116 1.00 79.44 92 ARG A C 1
ATOM 676 O O . ARG A 1 92 ? -3.164 7.371 18.134 1.00 79.44 92 ARG A O 1
ATOM 683 N N . ASP A 1 93 ? -5.099 6.237 18.298 1.00 78.50 93 ASP A N 1
ATOM 684 C CA . ASP A 1 93 ? -4.473 4.935 18.473 1.00 78.50 93 ASP A CA 1
ATOM 685 C C . ASP A 1 93 ? -3.712 4.525 17.201 1.00 78.50 93 ASP A C 1
ATOM 687 O O . ASP A 1 93 ? -4.138 4.867 16.089 1.00 78.50 93 ASP A O 1
ATOM 691 N N . PRO A 1 94 ? -2.589 3.795 17.327 1.00 73.38 94 PRO A N 1
ATOM 692 C CA . PRO A 1 94 ? -1.822 3.349 16.173 1.00 73.38 94 PRO A CA 1
ATOM 693 C C . PRO A 1 94 ? -2.683 2.490 15.237 1.00 73.38 94 PRO A C 1
ATOM 695 O O . PRO A 1 94 ? -3.133 1.407 15.607 1.00 73.38 94 PRO A O 1
ATOM 698 N N . CYS A 1 95 ? -2.893 2.945 14.000 1.00 73.81 95 CYS A N 1
ATOM 699 C CA . CYS A 1 95 ? -3.504 2.123 12.962 1.00 73.81 95 CYS A CA 1
ATOM 700 C C . CYS A 1 95 ? -2.407 1.430 12.137 1.00 73.81 95 CYS A C 1
ATOM 702 O O . CYS A 1 95 ? -1.599 2.095 11.489 1.00 73.81 95 CYS A O 1
ATOM 704 N N . GLY A 1 96 ? -2.392 0.095 12.112 1.00 73.19 96 GLY A N 1
ATOM 705 C CA . GLY A 1 96 ? -1.425 -0.722 11.351 1.00 73.19 96 GLY A CA 1
ATOM 706 C C . GLY A 1 96 ? -1.573 -0.655 9.819 1.00 73.19 96 GLY A C 1
ATOM 707 O O . GLY A 1 96 ? -1.354 -1.641 9.117 1.00 73.19 96 GLY A O 1
ATOM 708 N N . CYS A 1 97 ? -2.006 0.481 9.259 1.00 73.88 97 CYS A N 1
ATOM 709 C CA . CYS A 1 97 ? -2.240 0.651 7.820 1.00 73.88 97 CYS A CA 1
ATOM 710 C C . CYS A 1 97 ? -0.955 0.502 6.990 1.00 73.88 97 CYS A C 1
ATOM 712 O O . CYS A 1 97 ? -1.027 0.022 5.865 1.00 73.88 97 CYS A O 1
ATOM 714 N N . PHE A 1 98 ? 0.214 0.825 7.550 1.00 73.56 98 PHE A N 1
ATOM 715 C CA . PHE A 1 98 ? 1.523 0.705 6.887 1.00 73.56 98 PHE A CA 1
ATOM 716 C C . PHE A 1 98 ? 2.440 -0.373 7.479 1.00 73.56 98 PHE A C 1
ATOM 718 O O . PHE A 1 98 ? 3.600 -0.469 7.085 1.00 73.56 98 PHE A O 1
ATOM 725 N N . GLY A 1 99 ? 1.950 -1.168 8.427 1.00 64.31 99 GLY A N 1
ATOM 726 C CA . GLY A 1 99 ? 2.814 -1.985 9.272 1.00 64.31 99 GLY A CA 1
ATOM 727 C C . GLY A 1 99 ? 2.114 -2.326 10.558 1.00 64.31 99 GLY A C 1
ATOM 728 O O . GLY A 1 99 ? 2.015 -1.407 11.393 1.00 64.31 99 GLY A O 1
#

Radius of gyration: 14.19 Å; chains: 1; bounding box: 37×26×33 Å

Secondary structure (DSSP, 8-state):
-HHHHHHHHHHHHHHHHHHHHHHHHH-HHHHHHHHHHTT-S-HHHHHHHHHHHHHHHHHHHHH-HHHHHHHHHHHHHHHHHHHHHHHHTT--SPPGGG-

Sequence (99 aa):
MPVFLVTTTSWLLAGVFMAAAATKLRDPLGTRRTLGEFGLPRPRLLSRVLPATEAATALLLVIDPRVGGQCAVALLVAFTTLIAGRLATGHRDPCGCFG